Protein AF-A0A2E9SY72-F1 (afdb_monomer_lite)

pLDDT: mean 87.66, std 5.75, range [68.12, 96.25]

Structure (mmCIF, N/CA/C/O backbone):
data_AF-A0A2E9SY72-F1
#
_entry.id   AF-A0A2E9SY72-F1
#
loop_
_atom_site.group_PDB
_atom_site.id
_atom_site.type_symbol
_atom_site.label_atom_id
_atom_site.label_alt_id
_atom_site.label_comp_id
_atom_site.label_asym_id
_atom_site.label_entity_id
_atom_site.label_seq_id
_atom_site.pdbx_PDB_ins_code
_atom_site.Cartn_x
_atom_site.Cartn_y
_atom_site.Cartn_z
_atom_site.occupancy
_atom_site.B_iso_or_equiv
_atom_site.auth_seq_id
_atom_site.auth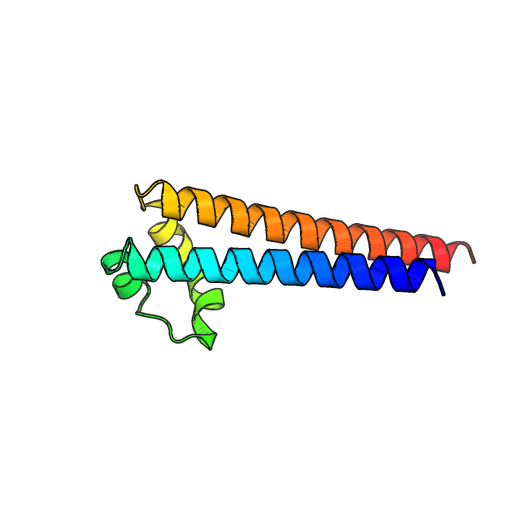_comp_id
_atom_site.auth_asym_id
_atom_site.auth_atom_id
_atom_site.pdbx_PDB_model_num
ATOM 1 N N . MET A 1 1 ? 25.255 0.702 -14.490 1.00 82.25 1 MET A N 1
ATOM 2 C CA . MET A 1 1 ? 25.401 0.559 -13.022 1.00 82.25 1 MET A CA 1
ATOM 3 C C . MET A 1 1 ? 24.774 1.714 -12.242 1.00 82.25 1 MET A C 1
ATOM 5 O O . MET A 1 1 ? 23.955 1.444 -11.377 1.00 82.25 1 MET A O 1
ATOM 9 N N . LEU A 1 2 ? 25.078 2.986 -12.537 1.00 92.56 2 LEU A N 1
ATOM 10 C CA . LEU A 1 2 ? 24.467 4.118 -11.814 1.00 92.56 2 LEU A CA 1
ATOM 11 C C . LEU A 1 2 ? 22.936 4.194 -11.991 1.00 92.56 2 LEU A C 1
ATOM 13 O O . LEU A 1 2 ? 22.205 4.269 -11.010 1.00 92.56 2 LEU A O 1
ATOM 17 N N . ILE A 1 3 ? 22.442 4.083 -13.230 1.00 88.38 3 ILE A N 1
ATOM 18 C CA . ILE A 1 3 ? 20.998 4.111 -13.537 1.00 88.38 3 ILE A CA 1
ATOM 19 C C . ILE A 1 3 ? 20.252 2.992 -12.798 1.00 88.38 3 ILE A C 1
ATOM 21 O O . ILE A 1 3 ? 19.230 3.238 -12.168 1.00 88.38 3 ILE A O 1
ATOM 25 N N . THR A 1 4 ? 20.789 1.771 -12.812 1.00 89.00 4 THR A N 1
ATOM 26 C CA . THR A 1 4 ? 20.203 0.626 -12.102 1.00 89.00 4 THR A CA 1
ATOM 27 C C . THR A 1 4 ? 20.159 0.845 -10.590 1.00 89.00 4 THR A C 1
ATOM 29 O O . THR A 1 4 ? 19.159 0.504 -9.969 1.00 89.00 4 THR A O 1
ATOM 32 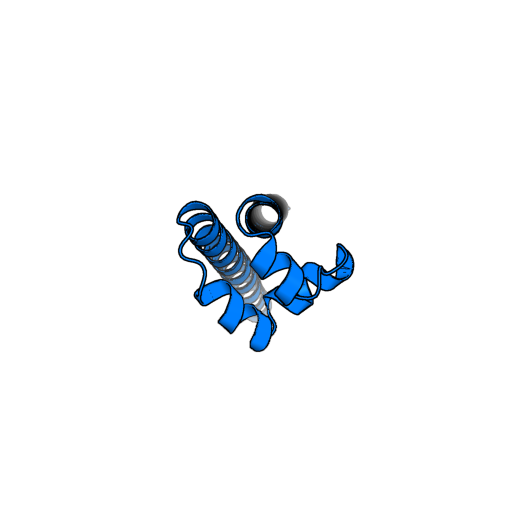N N . ILE A 1 5 ? 21.187 1.465 -9.998 1.00 94.31 5 ILE A N 1
ATOM 33 C CA . ILE A 1 5 ? 21.190 1.817 -8.568 1.00 94.31 5 ILE A CA 1
ATOM 34 C C . ILE A 1 5 ? 20.080 2.829 -8.264 1.00 94.31 5 ILE A C 1
ATOM 36 O O . ILE A 1 5 ? 19.321 2.630 -7.320 1.00 94.31 5 ILE A O 1
ATOM 40 N N . ILE A 1 6 ? 19.942 3.877 -9.084 1.00 94.88 6 ILE A N 1
ATOM 41 C CA . ILE A 1 6 ? 18.888 4.888 -8.918 1.00 94.88 6 ILE A CA 1
ATOM 42 C C . ILE A 1 6 ? 17.504 4.237 -9.001 1.00 94.88 6 ILE A C 1
ATOM 44 O O . ILE A 1 6 ? 16.656 4.503 -8.154 1.00 94.88 6 ILE A O 1
ATOM 48 N N . LEU A 1 7 ? 17.282 3.350 -9.975 1.00 93.00 7 LEU A N 1
ATOM 49 C CA . LEU A 1 7 ? 16.019 2.626 -10.100 1.00 93.00 7 LEU A CA 1
ATOM 50 C C . LEU A 1 7 ? 15.731 1.791 -8.843 1.00 93.00 7 LEU A C 1
ATOM 52 O O . LEU A 1 7 ? 14.670 1.936 -8.246 1.00 93.00 7 LEU A O 1
ATOM 56 N N . VAL A 1 8 ? 16.690 0.993 -8.371 1.00 94.44 8 VAL A N 1
ATOM 57 C CA . VAL A 1 8 ? 16.504 0.179 -7.158 1.00 94.44 8 VAL A CA 1
ATOM 58 C C . VAL A 1 8 ? 16.219 1.044 -5.923 1.00 94.44 8 VAL A C 1
ATOM 60 O O . VAL A 1 8 ? 15.347 0.698 -5.128 1.00 94.44 8 VAL A O 1
ATOM 63 N N . LEU A 1 9 ? 16.890 2.190 -5.772 1.00 95.94 9 LEU A N 1
ATOM 64 C CA . LEU A 1 9 ? 16.636 3.118 -4.666 1.00 95.94 9 LEU A CA 1
ATOM 65 C C . LEU A 1 9 ? 15.229 3.722 -4.729 1.00 95.94 9 LEU A C 1
ATOM 67 O O . LEU A 1 9 ? 14.525 3.736 -3.720 1.00 95.94 9 LEU A O 1
ATOM 71 N N . VAL A 1 10 ? 14.792 4.183 -5.905 1.00 94.81 10 VAL A N 1
ATOM 72 C CA . VAL A 1 10 ? 13.430 4.709 -6.094 1.00 94.81 10 VAL A CA 1
ATOM 73 C C . VAL A 1 10 ? 12.395 3.621 -5.812 1.00 94.81 10 VAL A C 1
ATOM 75 O O . VAL A 1 10 ? 11.417 3.875 -5.110 1.00 94.81 10 VAL A O 1
ATOM 78 N N . TRP A 1 11 ? 12.629 2.398 -6.288 1.00 95.38 11 TRP A N 1
ATOM 79 C CA . TRP A 1 11 ? 11.767 1.254 -6.005 1.00 95.38 11 TRP A CA 1
ATOM 80 C C . TRP A 1 11 ? 11.647 0.985 -4.500 1.00 95.38 11 TRP A C 1
ATOM 82 O O . TRP A 1 11 ? 10.535 0.864 -3.987 1.00 95.38 11 TRP A O 1
ATOM 92 N N . ALA A 1 12 ? 12.772 0.956 -3.779 1.00 94.81 12 ALA A N 1
ATOM 93 C CA . ALA A 1 12 ? 12.794 0.721 -2.337 1.00 94.81 12 ALA A CA 1
ATOM 94 C C . ALA A 1 12 ? 12.055 1.825 -1.562 1.00 94.81 12 ALA A C 1
ATOM 96 O O . ALA A 1 12 ? 11.284 1.533 -0.647 1.00 94.81 12 ALA A O 1
ATOM 97 N N . LEU A 1 13 ? 12.228 3.091 -1.958 1.00 94.56 13 LEU A N 1
ATOM 98 C CA . LEU A 1 13 ? 11.511 4.223 -1.364 1.00 94.56 13 LEU A CA 1
ATOM 99 C C . LEU A 1 13 ? 9.998 4.125 -1.589 1.00 94.56 13 LEU A C 1
ATOM 101 O O . LEU A 1 13 ? 9.222 4.332 -0.654 1.00 94.56 13 LEU A O 1
ATOM 105 N N . LEU A 1 14 ? 9.566 3.778 -2.805 1.00 91.81 14 LEU A N 1
ATOM 106 C CA . LEU A 1 14 ? 8.148 3.595 -3.120 1.00 91.81 14 LEU A CA 1
ATOM 107 C C . LEU A 1 14 ? 7.543 2.411 -2.361 1.00 91.81 14 LEU A C 1
ATOM 109 O O . LEU A 1 14 ? 6.426 2.521 -1.856 1.00 91.81 14 LEU A O 1
ATOM 113 N N . MET A 1 15 ? 8.284 1.308 -2.228 1.00 92.19 15 MET A N 1
ATOM 114 C CA . MET A 1 15 ? 7.866 0.150 -1.439 1.00 92.19 15 MET A CA 1
ATOM 115 C C . MET A 1 15 ? 7.682 0.521 0.038 1.00 92.19 15 MET A C 1
ATOM 117 O O . MET A 1 15 ? 6.648 0.210 0.627 1.00 92.19 15 MET A O 1
ATOM 121 N N . LEU A 1 16 ? 8.641 1.244 0.628 1.00 93.06 16 LEU A N 1
ATOM 122 C CA . LEU A 1 16 ? 8.560 1.706 2.015 1.00 93.06 16 LEU A CA 1
ATOM 123 C C . LEU A 1 16 ? 7.380 2.664 2.219 1.00 93.06 16 LEU A C 1
ATOM 125 O O . LEU A 1 16 ? 6.654 2.558 3.211 1.00 93.06 16 LEU A O 1
ATOM 129 N N . TYR A 1 17 ? 7.149 3.570 1.268 1.00 91.19 17 TYR A N 1
ATOM 130 C CA . TYR A 1 17 ? 6.001 4.473 1.290 1.00 91.19 17 TYR A CA 1
ATOM 131 C C . TYR A 1 17 ? 4.667 3.713 1.235 1.00 91.19 17 TYR A C 1
ATOM 133 O O . TYR A 1 17 ? 3.773 3.986 2.040 1.00 91.19 17 TYR A O 1
ATOM 141 N N . ALA A 1 18 ? 4.548 2.723 0.344 1.00 90.06 18 ALA A N 1
ATOM 142 C CA . ALA A 1 18 ? 3.363 1.876 0.229 1.00 90.06 18 ALA A CA 1
ATOM 143 C C . ALA A 1 18 ? 3.109 1.060 1.503 1.00 90.06 18 ALA A C 1
ATOM 145 O O . ALA A 1 18 ? 2.001 1.112 2.038 1.00 90.06 18 ALA A O 1
ATOM 146 N N . ALA A 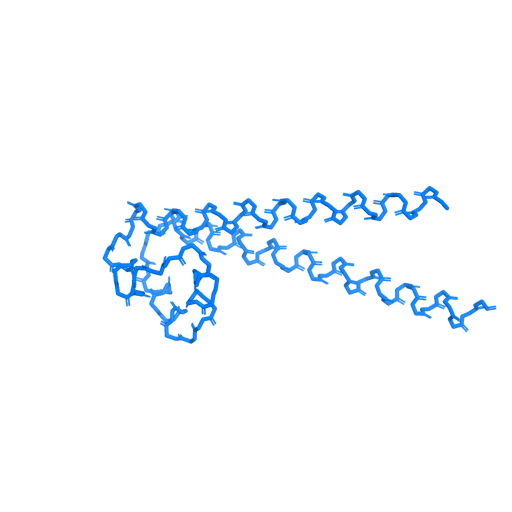1 19 ? 4.140 0.408 2.044 1.00 89.00 19 ALA A N 1
ATOM 147 C CA . ALA A 1 19 ? 4.048 -0.357 3.286 1.00 89.00 19 ALA A CA 1
ATOM 148 C C . ALA A 1 19 ? 3.649 0.528 4.480 1.00 89.00 19 ALA A C 1
ATOM 150 O O . ALA A 1 19 ? 2.806 0.150 5.294 1.00 89.00 19 ALA A O 1
ATOM 151 N N . SER A 1 20 ? 4.201 1.743 4.569 1.00 90.69 20 SER A N 1
ATOM 152 C CA . SER A 1 20 ? 3.833 2.708 5.610 1.00 90.69 20 SER A CA 1
ATOM 153 C C . SER A 1 20 ? 2.371 3.149 5.494 1.00 90.69 20 SER A C 1
ATOM 155 O O . SER A 1 20 ? 1.662 3.218 6.500 1.00 90.69 20 SER A O 1
ATOM 157 N N . ALA A 1 21 ? 1.900 3.440 4.277 1.00 90.50 21 ALA A N 1
ATOM 158 C CA . ALA A 1 21 ? 0.517 3.839 4.032 1.00 90.50 21 ALA A CA 1
ATOM 159 C C . ALA A 1 21 ? -0.470 2.702 4.336 1.00 90.50 21 ALA A C 1
ATOM 161 O O . ALA A 1 21 ? -1.510 2.941 4.948 1.00 90.50 21 ALA A O 1
ATOM 162 N N . GLU A 1 22 ? -0.119 1.472 3.962 1.00 89.38 22 GLU A N 1
ATOM 163 C CA . GLU A 1 22 ? -0.878 0.262 4.269 1.00 89.38 22 GLU A CA 1
ATOM 164 C C . GLU A 1 22 ? -0.992 0.029 5.781 1.00 89.38 22 GLU A C 1
ATOM 166 O O . GLU A 1 22 ? -2.096 -0.086 6.314 1.00 89.38 22 GLU A O 1
ATOM 171 N N . TYR A 1 23 ? 0.134 0.080 6.497 1.00 88.94 23 TYR A N 1
ATOM 172 C CA . TYR A 1 23 ? 0.152 -0.066 7.950 1.00 88.94 23 TYR A CA 1
ATOM 173 C C . TYR A 1 23 ? -0.699 1.000 8.653 1.00 88.94 23 TYR A C 1
ATOM 175 O O . TYR A 1 23 ? -1.520 0.679 9.515 1.00 88.94 23 TYR A O 1
ATOM 183 N N . LYS A 1 24 ? -0.546 2.275 8.266 1.00 89.31 24 LYS A N 1
ATOM 184 C CA . LYS A 1 24 ? -1.336 3.381 8.831 1.00 89.31 24 LYS A CA 1
ATOM 185 C C . LYS A 1 24 ? -2.825 3.210 8.563 1.00 89.31 24 LYS A C 1
ATOM 187 O O . LYS A 1 24 ? -3.629 3.498 9.445 1.00 89.31 24 LYS A O 1
ATOM 192 N N . TYR A 1 25 ? -3.195 2.732 7.377 1.00 89.56 25 TYR A N 1
ATOM 193 C CA . TYR A 1 25 ? -4.588 2.489 7.035 1.00 89.56 25 TYR A CA 1
ATOM 194 C C . TYR A 1 25 ? -5.201 1.397 7.912 1.00 89.56 25 TYR A C 1
ATOM 196 O O . TYR A 1 25 ? -6.187 1.662 8.604 1.00 89.56 25 TYR A O 1
ATOM 2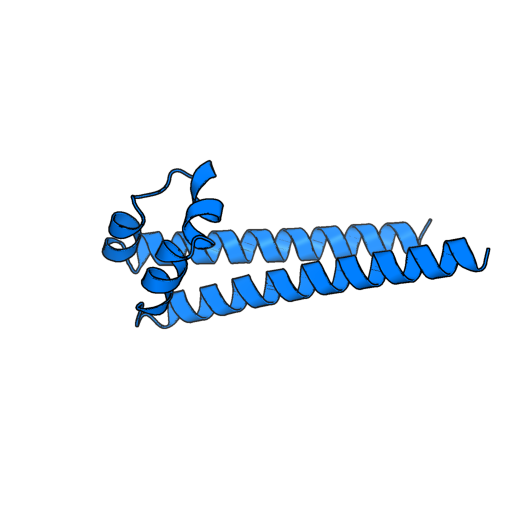04 N N . TYR A 1 26 ? -4.576 0.220 7.976 1.00 88.88 26 TYR A N 1
ATOM 205 C CA . TYR A 1 26 ? -5.068 -0.891 8.794 1.00 88.88 26 TYR A CA 1
ATOM 206 C C . TYR A 1 26 ? -5.150 -0.522 10.267 1.00 88.88 26 TYR A C 1
ATOM 208 O O . TYR A 1 26 ? -6.148 -0.816 10.925 1.00 88.88 26 TYR A O 1
ATOM 216 N N . GLN A 1 27 ? -4.135 0.179 10.770 1.00 88.31 27 GLN A N 1
ATOM 217 C CA . GLN A 1 27 ? -4.137 0.587 12.161 1.00 88.31 27 GLN A CA 1
ATOM 218 C C . GLN A 1 27 ? -5.210 1.635 12.446 1.00 88.31 27 GLN A C 1
ATOM 220 O O . GLN A 1 27 ? -5.867 1.540 13.476 1.00 88.31 27 GLN A O 1
ATOM 225 N N . SER A 1 28 ? -5.460 2.570 11.523 1.00 89.38 28 SER A N 1
ATOM 226 C CA . SER A 1 28 ? -6.540 3.544 11.692 1.00 89.38 28 SER A CA 1
ATOM 227 C C . SER A 1 28 ? -7.924 2.898 11.719 1.00 89.38 28 SER A C 1
ATOM 229 O O . SER A 1 28 ? -8.727 3.277 12.562 1.00 89.38 28 SER A O 1
ATOM 231 N N . VAL A 1 29 ? -8.185 1.878 10.890 1.00 87.62 29 VAL A N 1
ATOM 232 C CA . VAL A 1 29 ? -9.442 1.111 10.962 1.00 87.62 29 VAL A CA 1
ATOM 233 C C . VAL A 1 29 ? -9.545 0.395 12.305 1.00 87.62 29 VAL A C 1
ATOM 235 O O . VAL A 1 29 ? -10.564 0.486 12.975 1.00 87.62 29 VAL A O 1
ATOM 238 N N . LYS A 1 30 ? -8.469 -0.260 12.752 1.00 87.81 30 LYS A N 1
ATOM 239 C CA . LYS A 1 30 ? -8.466 -0.988 14.025 1.00 87.81 30 LYS A CA 1
ATOM 240 C C . LYS A 1 30 ? -8.722 -0.086 15.239 1.00 87.81 30 LYS A C 1
ATOM 242 O O . LYS A 1 30 ? -9.375 -0.529 16.178 1.00 87.81 30 LYS A O 1
ATOM 247 N N . THR A 1 31 ? -8.174 1.131 15.261 1.00 88.50 31 THR A N 1
ATOM 248 C CA . THR A 1 31 ? -8.261 2.022 16.431 1.00 88.50 31 THR A CA 1
ATOM 249 C C . THR A 1 31 ? -9.469 2.947 16.407 1.00 88.50 31 THR A C 1
ATOM 251 O O . THR A 1 31 ? -10.017 3.232 17.464 1.00 88.50 31 THR A O 1
ATOM 254 N N . LEU A 1 32 ? -9.843 3.459 15.233 1.00 88.19 32 LEU A N 1
ATOM 255 C CA . LEU A 1 32 ? -10.898 4.468 15.103 1.00 88.19 32 LEU A CA 1
ATOM 256 C C . LEU A 1 32 ? -12.260 3.856 14.773 1.00 88.19 32 LEU A C 1
ATOM 258 O O . LEU A 1 32 ? -13.274 4.484 15.041 1.00 88.19 32 LEU A O 1
ATOM 262 N N . GLU A 1 33 ? -12.274 2.653 14.199 1.00 86.44 33 GLU A N 1
ATOM 263 C CA . GLU A 1 33 ? -13.478 1.961 13.732 1.00 86.44 33 GLU A CA 1
ATOM 264 C C . GLU A 1 33 ? -13.460 0.481 14.182 1.00 86.44 33 GLU A C 1
ATOM 266 O O . GLU A 1 33 ? -13.448 -0.444 13.358 1.00 86.44 33 GLU A O 1
ATOM 271 N N . PRO A 1 34 ? -13.410 0.213 15.504 1.00 85.25 34 PRO A N 1
ATOM 272 C CA . PRO A 1 34 ? -13.258 -1.142 16.034 1.00 85.25 34 PRO A CA 1
ATOM 273 C C . PRO A 1 34 ? -14.430 -2.064 15.664 1.00 85.25 34 PRO A C 1
ATOM 275 O O . PRO A 1 34 ? -14.232 -3.270 15.514 1.00 85.25 34 PRO A O 1
ATOM 278 N N . GLU A 1 35 ? -15.629 -1.513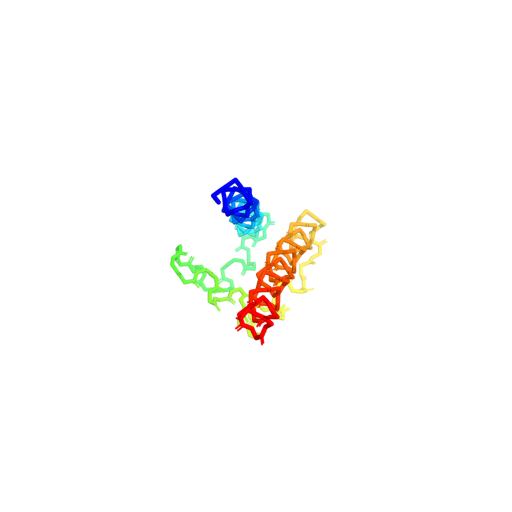 15.466 1.00 86.12 35 GLU A N 1
ATOM 279 C CA . GLU A 1 35 ? -16.811 -2.261 15.025 1.00 86.12 35 GLU A CA 1
ATOM 280 C C . GLU A 1 35 ? -16.649 -2.778 13.590 1.00 86.12 35 GLU A C 1
ATOM 282 O O . GLU A 1 35 ? -16.835 -3.971 13.336 1.00 86.12 35 GLU A O 1
ATOM 287 N N . LEU A 1 36 ? -16.200 -1.923 12.662 1.00 84.94 36 LEU A N 1
ATOM 288 C CA . LEU A 1 36 ? -15.845 -2.337 11.300 1.00 84.94 36 LEU A CA 1
ATOM 289 C C . LEU A 1 36 ? -14.718 -3.372 11.322 1.00 84.94 36 LEU A C 1
ATOM 291 O O . LEU A 1 36 ? -14.782 -4.375 10.613 1.00 84.94 36 LEU A O 1
ATOM 295 N N . TRP A 1 37 ? -13.706 -3.180 12.171 1.00 85.62 37 TRP A N 1
ATOM 296 C CA . TRP A 1 37 ? -12.619 -4.147 12.325 1.00 85.62 37 TRP A CA 1
ATOM 297 C C . TRP A 1 37 ? -13.112 -5.530 12.788 1.00 85.62 37 TRP A C 1
ATOM 299 O O . TRP A 1 37 ? -12.639 -6.558 12.291 1.00 85.62 37 TRP A O 1
ATOM 309 N N . GLN A 1 38 ? -14.088 -5.583 13.699 1.00 84.81 38 GLN A N 1
ATOM 310 C CA . GLN A 1 38 ? -14.719 -6.837 14.120 1.00 84.81 38 GLN A CA 1
ATOM 311 C C . GLN A 1 38 ? -15.575 -7.462 13.014 1.00 84.81 38 GLN A C 1
ATOM 313 O O . GLN A 1 38 ? -15.479 -8.667 12.787 1.00 84.81 38 GLN A O 1
ATOM 318 N N . GLN A 1 39 ? -16.355 -6.666 12.280 1.00 83.50 39 GLN A N 1
ATOM 319 C CA . GLN A 1 39 ? -17.177 -7.144 11.162 1.00 83.50 39 GLN A CA 1
ATOM 320 C C . GLN A 1 39 ? -16.340 -7.675 9.981 1.00 83.50 39 GLN A C 1
ATOM 322 O O . GLN A 1 39 ? -16.765 -8.590 9.270 1.00 83.50 39 GLN A O 1
ATOM 327 N N . LEU A 1 40 ? -15.116 -7.165 9.808 1.00 81.50 40 LEU A N 1
ATOM 328 C CA . LEU A 1 40 ? -14.099 -7.719 8.904 1.00 81.50 40 LEU A CA 1
ATOM 329 C C . LEU A 1 40 ? -13.529 -9.068 9.397 1.00 81.50 40 LEU A C 1
ATOM 331 O O . LEU A 1 40 ? -12.720 -9.688 8.707 1.00 81.50 40 LEU A O 1
ATOM 335 N N . GLY A 1 41 ? -13.953 -9.547 10.569 1.00 80.75 41 GLY A N 1
ATOM 336 C CA . GLY A 1 41 ? -13.531 -10.810 11.171 1.00 80.75 41 GLY A CA 1
ATOM 337 C C . GLY A 1 41 ? -12.253 -10.703 11.999 1.00 80.75 41 GLY A C 1
ATOM 338 O O . GLY A 1 41 ? -11.576 -11.714 12.177 1.00 80.75 41 GLY A O 1
ATOM 339 N N . ALA A 1 42 ? -11.897 -9.494 12.460 1.00 79.38 42 ALA A N 1
ATOM 340 C CA . ALA A 1 42 ? -10.676 -9.203 13.216 1.00 79.38 42 ALA A CA 1
ATOM 341 C C . ALA A 1 42 ? -9.433 -9.911 12.629 1.00 79.38 42 ALA A C 1
ATOM 343 O O . ALA A 1 42 ? -8.787 -10.720 13.311 1.00 79.38 42 ALA A O 1
ATOM 344 N N . PRO A 1 43 ? -9.111 -9.666 11.344 1.00 78.56 43 PRO A N 1
ATOM 345 C CA . PRO A 1 43 ? -8.096 -10.435 10.643 1.00 78.56 43 PRO A CA 1
ATOM 346 C C . PRO A 1 43 ? -6.740 -10.343 11.352 1.00 78.56 43 PRO A C 1
ATOM 348 O O . PRO A 1 43 ? -6.251 -9.263 11.684 1.00 78.56 43 PRO A O 1
ATOM 351 N N . ARG A 1 44 ? -6.102 -11.499 11.572 1.00 74.94 44 ARG A N 1
ATOM 352 C CA . ARG A 1 44 ? -4.709 -11.551 12.044 1.00 74.94 44 ARG A CA 1
ATOM 353 C C . ARG A 1 44 ? -3.781 -10.996 10.969 1.00 74.94 44 ARG A C 1
ATOM 355 O O . ARG A 1 44 ? -4.050 -11.202 9.791 1.00 74.94 44 ARG A O 1
ATOM 362 N N . PHE A 1 45 ? -2.674 -10.380 11.393 1.00 68.12 45 PHE A N 1
ATOM 363 C CA . PHE A 1 45 ? -1.690 -9.636 10.583 1.00 68.12 45 PHE A CA 1
ATOM 364 C C . PHE A 1 45 ? -1.497 -10.131 9.136 1.00 68.12 45 PHE A C 1
ATOM 366 O O . PHE A 1 45 ? -1.562 -9.337 8.207 1.00 68.12 45 PHE A O 1
ATOM 373 N N . LEU A 1 46 ? -1.332 -11.439 8.925 1.00 73.94 46 LEU A N 1
ATOM 374 C CA . LEU A 1 46 ? -1.098 -12.024 7.596 1.00 73.94 46 LEU A CA 1
ATOM 375 C C . LEU A 1 46 ? -2.324 -12.010 6.664 1.00 73.94 46 LEU A C 1
ATOM 377 O O . LEU A 1 46 ? -2.174 -11.975 5.449 1.00 73.94 46 LEU A O 1
ATOM 381 N N . LYS A 1 47 ? -3.542 -12.056 7.213 1.00 79.44 47 LYS A N 1
ATOM 382 C CA . LYS A 1 47 ? -4.801 -12.081 6.448 1.00 79.44 47 LYS A CA 1
ATOM 383 C C . LYS A 1 47 ? -5.392 -10.693 6.212 1.00 79.44 47 LYS A C 1
ATOM 385 O O . LYS A 1 47 ? -6.331 -10.575 5.430 1.00 79.44 47 LYS A O 1
ATOM 390 N N . VAL A 1 48 ? -4.861 -9.661 6.870 1.00 81.06 48 VAL A N 1
ATOM 391 C CA . VAL A 1 48 ? -5.352 -8.279 6.765 1.00 81.06 48 VAL A CA 1
ATOM 392 C C . VAL A 1 48 ? -5.413 -7.800 5.311 1.00 81.06 48 VAL A C 1
ATOM 394 O O . VAL A 1 48 ? -6.516 -7.463 4.882 1.00 81.06 48 VAL A O 1
ATOM 397 N N . PRO A 1 49 ? -4.332 -7.860 4.506 1.00 80.81 49 PRO A N 1
ATOM 398 C CA . PRO A 1 49 ? -4.398 -7.391 3.123 1.00 80.81 49 PRO A CA 1
ATOM 399 C C . PRO A 1 49 ? -5.470 -8.116 2.311 1.00 80.81 49 PRO A C 1
ATOM 401 O O . PRO A 1 49 ? -6.238 -7.477 1.599 1.00 80.81 49 PRO A O 1
ATOM 404 N N . MET A 1 50 ? -5.605 -9.434 2.488 1.00 82.25 50 MET A N 1
ATOM 405 C CA . MET A 1 50 ? -6.580 -10.243 1.753 1.00 82.25 50 MET A CA 1
ATOM 406 C C . MET A 1 50 ? -8.035 -9.880 2.080 1.00 82.25 50 MET A C 1
ATOM 408 O O . MET A 1 50 ? -8.888 -9.869 1.194 1.00 82.25 50 MET A O 1
ATOM 412 N N . VAL A 1 51 ? -8.326 -9.559 3.342 1.00 82.88 51 VAL A N 1
ATOM 413 C CA . VAL A 1 51 ? -9.666 -9.130 3.765 1.00 82.88 51 VAL A CA 1
ATOM 414 C C . VAL A 1 51 ? -9.974 -7.722 3.258 1.00 82.88 51 VAL A C 1
ATOM 416 O O . VAL A 1 51 ? -11.084 -7.479 2.784 1.00 82.88 51 VAL A O 1
ATOM 419 N N . PHE A 1 52 ? -8.991 -6.825 3.280 1.00 81.94 52 PHE A N 1
ATOM 420 C CA . PHE A 1 52 ? -9.145 -5.430 2.865 1.00 81.94 52 PHE A CA 1
ATOM 421 C C . PHE A 1 52 ? -9.326 -5.252 1.351 1.00 81.94 52 PHE A C 1
ATOM 423 O O . PHE A 1 52 ? -10.018 -4.330 0.927 1.00 81.94 52 PHE A O 1
ATOM 430 N N . VAL A 1 53 ? -8.783 -6.159 0.532 1.00 80.75 53 VAL A N 1
ATOM 431 C CA . VAL A 1 53 ? -9.025 -6.183 -0.927 1.00 80.75 53 VAL A CA 1
ATOM 432 C C . VAL A 1 53 ? -10.235 -7.027 -1.336 1.00 80.75 53 VAL A C 1
ATOM 434 O O . VAL A 1 53 ? -10.624 -7.032 -2.504 1.00 80.75 53 VAL A O 1
ATOM 437 N N . SER A 1 54 ? -10.851 -7.759 -0.403 1.00 84.31 54 SER A N 1
ATOM 438 C CA . SER A 1 54 ? -12.039 -8.560 -0.702 1.00 84.31 54 SER A CA 1
ATOM 439 C C . SER A 1 54 ? -13.240 -7.664 -1.023 1.00 84.31 54 SER A C 1
ATOM 441 O O . SER A 1 54 ? -13.398 -6.593 -0.440 1.00 84.31 54 SER A O 1
ATOM 443 N N . LYS A 1 55 ? -14.143 -8.119 -1.905 1.00 80.19 55 LYS A N 1
ATOM 444 C CA . LYS A 1 55 ? -15.367 -7.366 -2.248 1.00 80.19 55 LYS A CA 1
ATOM 445 C C . LYS A 1 55 ? -16.181 -6.994 -1.003 1.00 80.19 55 LYS A C 1
ATOM 447 O O . LYS A 1 55 ? -16.609 -5.855 -0.875 1.00 80.19 55 LYS A O 1
ATOM 452 N N . LYS A 1 56 ? -16.337 -7.944 -0.071 1.00 80.56 56 LYS A N 1
ATOM 453 C CA . LYS A 1 56 ? -17.050 -7.739 1.198 1.00 80.56 56 LYS A CA 1
ATOM 454 C C . LYS A 1 56 ? -16.355 -6.691 2.070 1.00 80.56 56 LYS A C 1
ATOM 456 O O . LYS A 1 56 ? -17.026 -5.818 2.607 1.00 80.56 56 LYS A O 1
ATOM 461 N N . GLY A 1 57 ? -15.026 -6.761 2.176 1.00 80.69 57 GLY A N 1
ATOM 462 C CA . GLY A 1 57 ? -14.236 -5.798 2.939 1.00 80.69 57 GLY A CA 1
ATOM 463 C C . GLY A 1 57 ? -14.305 -4.391 2.356 1.00 80.69 57 GLY A C 1
ATOM 464 O O . GLY A 1 57 ? -14.532 -3.447 3.097 1.00 80.69 57 GLY A O 1
ATOM 465 N N . LEU A 1 58 ? -14.220 -4.251 1.032 1.00 82.00 58 LEU A N 1
ATOM 466 C CA . LEU A 1 58 ? -14.374 -2.972 0.333 1.00 82.00 58 LEU A CA 1
ATOM 467 C C . LEU A 1 58 ? -15.741 -2.324 0.571 1.00 82.00 58 LEU A C 1
ATOM 469 O O . LEU A 1 58 ? -15.799 -1.129 0.842 1.00 82.00 58 LEU A O 1
ATOM 473 N N . THR A 1 59 ? -16.834 -3.089 0.496 1.00 82.88 59 THR A N 1
ATOM 474 C CA . THR A 1 59 ? -18.176 -2.563 0.794 1.00 82.88 59 THR A CA 1
ATOM 475 C C . THR A 1 59 ? -18.261 -2.039 2.226 1.00 82.88 59 THR A C 1
ATOM 477 O O . THR A 1 59 ? -18.786 -0.952 2.439 1.00 82.88 59 THR A O 1
ATOM 480 N N . LEU A 1 60 ? -17.688 -2.773 3.182 1.00 81.75 60 LEU A N 1
ATOM 481 C CA . LEU A 1 60 ? -17.656 -2.389 4.592 1.00 81.75 60 LEU A CA 1
ATOM 482 C C . LEU A 1 60 ? -16.761 -1.166 4.857 1.00 81.75 60 LEU A C 1
ATOM 484 O O . LEU A 1 60 ? -17.095 -0.275 5.623 1.00 81.75 60 LEU A O 1
ATOM 488 N N . LEU A 1 61 ? -15.602 -1.099 4.209 1.00 80.69 61 LEU A N 1
ATOM 489 C CA . LEU A 1 61 ? -14.653 0.002 4.374 1.00 80.69 61 LEU A CA 1
ATOM 490 C C . LEU A 1 61 ? -15.150 1.292 3.709 1.00 80.69 61 LEU A C 1
ATOM 492 O O . LEU A 1 61 ? -14.769 2.378 4.134 1.00 80.69 61 LEU A O 1
ATOM 496 N N . ASN A 1 62 ? -16.011 1.186 2.695 1.00 80.88 62 ASN A N 1
ATOM 497 C CA . ASN A 1 62 ? -16.647 2.334 2.050 1.00 80.88 62 ASN A CA 1
ATOM 498 C C . ASN A 1 62 ? -17.798 2.934 2.869 1.00 80.88 62 ASN A C 1
ATOM 500 O O . ASN A 1 62 ? -18.190 4.061 2.583 1.00 80.88 62 ASN A O 1
ATOM 504 N N . SER A 1 63 ? -18.330 2.219 3.866 1.00 82.25 63 SER A N 1
ATOM 505 C CA . SER A 1 63 ? -19.367 2.745 4.762 1.00 82.25 63 SER A CA 1
ATOM 506 C C . SER A 1 63 ? -18.806 3.504 5.969 1.00 82.25 63 SER A C 1
ATOM 508 O O . SER A 1 63 ? -19.582 3.951 6.804 1.00 82.25 63 SER A O 1
ATOM 510 N N . THR A 1 64 ? -17.481 3.651 6.093 1.00 82.69 64 THR A N 1
ATOM 511 C CA . THR A 1 64 ? -16.881 4.449 7.175 1.00 82.69 64 THR A CA 1
ATOM 512 C C . THR A 1 64 ? -17.108 5.942 6.929 1.00 82.69 64 THR A C 1
ATOM 514 O O . THR A 1 64 ? -16.799 6.467 5.854 1.00 82.69 64 THR A O 1
ATOM 517 N N . GLU A 1 65 ? -17.616 6.648 7.938 1.00 80.56 65 GLU A N 1
ATOM 518 C CA . GLU A 1 65 ? -17.749 8.111 7.901 1.00 80.56 65 GLU A CA 1
ATOM 519 C C . GLU A 1 65 ? -16.503 8.815 8.459 1.00 80.56 65 GLU A C 1
ATOM 521 O O . GLU A 1 65 ? -16.323 10.019 8.267 1.00 80.56 65 GLU A O 1
ATOM 526 N N . ASN A 1 66 ? -15.589 8.070 9.092 1.00 87.69 66 ASN A N 1
ATOM 527 C CA . ASN A 1 66 ? -14.406 8.640 9.715 1.00 87.69 66 ASN A CA 1
ATOM 528 C C . ASN A 1 66 ? -13.420 9.205 8.677 1.00 87.69 66 ASN A C 1
ATOM 530 O O . ASN A 1 66 ? -12.776 8.481 7.905 1.00 87.69 66 ASN A O 1
ATOM 534 N N . GLU A 1 67 ? -13.243 10.526 8.702 1.00 87.12 67 GLU A N 1
ATOM 535 C CA . GLU A 1 67 ? -12.385 11.244 7.759 1.00 87.12 67 GLU A CA 1
ATOM 536 C C . GLU A 1 67 ? -10.923 10.785 7.798 1.00 87.12 67 GLU A C 1
ATOM 538 O O . GLU A 1 67 ? -10.265 10.736 6.755 1.00 87.12 67 GLU A O 1
ATOM 543 N N . THR A 1 68 ? -10.416 10.391 8.971 1.00 87.50 68 THR A N 1
ATOM 544 C CA . THR A 1 68 ? -9.028 9.929 9.130 1.00 87.50 68 THR A CA 1
ATOM 545 C C . THR A 1 68 ? -8.817 8.587 8.437 1.00 87.50 68 THR A C 1
ATOM 547 O O . THR A 1 68 ? -7.834 8.402 7.713 1.00 87.50 68 THR A O 1
ATOM 550 N N . VAL A 1 69 ? -9.766 7.662 8.604 1.00 87.25 69 VAL A N 1
ATOM 551 C CA . VAL A 1 69 ? -9.741 6.353 7.938 1.00 87.25 69 VAL A CA 1
ATOM 552 C C . VAL A 1 69 ? -9.839 6.535 6.425 1.00 87.25 69 VAL A C 1
ATOM 554 O O . VAL A 1 69 ? -9.047 5.953 5.680 1.00 87.25 69 VAL A O 1
ATOM 557 N N . ARG A 1 70 ? -10.732 7.417 5.958 1.00 87.38 70 ARG A N 1
ATOM 558 C CA . ARG A 1 70 ? -10.905 7.723 4.530 1.00 87.38 70 ARG A CA 1
ATOM 559 C C . ARG A 1 70 ? -9.663 8.376 3.916 1.00 87.38 70 ARG A C 1
ATOM 561 O O . ARG A 1 70 ? -9.254 8.023 2.807 1.00 87.38 70 ARG A O 1
ATOM 568 N N . ALA A 1 71 ? -9.019 9.295 4.635 1.00 89.50 71 ALA A N 1
ATOM 569 C CA . ALA A 1 71 ? -7.771 9.920 4.205 1.00 89.50 71 ALA A CA 1
ATOM 570 C C . ALA A 1 71 ? -6.630 8.896 4.095 1.00 89.50 71 ALA A C 1
ATOM 572 O O . ALA A 1 71 ? -5.882 8.907 3.112 1.00 89.50 71 ALA A O 1
ATOM 573 N N . ASN A 1 72 ? -6.515 7.979 5.059 1.00 90.06 72 ASN A N 1
ATOM 574 C CA . ASN A 1 72 ? -5.519 6.910 5.016 1.00 90.06 72 ASN A CA 1
ATOM 575 C C . ASN A 1 72 ? -5.803 5.895 3.899 1.00 90.06 72 ASN A C 1
ATOM 577 O O . ASN A 1 72 ? -4.869 5.500 3.201 1.00 90.06 72 ASN A O 1
ATOM 581 N N . ALA A 1 73 ? -7.072 5.555 3.648 1.00 88.31 73 ALA A N 1
ATOM 582 C CA . ALA A 1 73 ? -7.478 4.715 2.519 1.00 88.31 73 ALA A CA 1
ATOM 583 C C . ALA A 1 73 ? -7.052 5.333 1.176 1.00 88.31 73 ALA A C 1
ATOM 585 O O . ALA A 1 73 ? -6.488 4.659 0.310 1.00 88.31 73 ALA A O 1
ATOM 586 N N . LYS A 1 74 ? -7.257 6.648 1.015 1.00 88.38 74 LYS A N 1
ATOM 587 C CA . LYS A 1 74 ? -6.832 7.387 -0.182 1.00 88.38 74 LYS A CA 1
ATOM 588 C C . LYS A 1 74 ? -5.312 7.360 -0.354 1.00 88.38 74 LYS A C 1
ATOM 590 O O . LYS A 1 74 ? -4.842 7.095 -1.459 1.00 88.38 74 LYS A O 1
ATOM 595 N N . LYS A 1 75 ? -4.548 7.583 0.724 1.00 89.69 75 LYS A N 1
ATOM 596 C CA . LYS A 1 75 ? -3.074 7.503 0.704 1.00 89.69 75 LYS A CA 1
ATOM 597 C C . LYS A 1 75 ? -2.583 6.104 0.338 1.00 89.69 75 LYS A C 1
ATOM 599 O O . LYS A 1 75 ? -1.689 5.988 -0.491 1.00 89.69 75 LYS A O 1
ATOM 604 N N . HIS A 1 76 ? -3.191 5.058 0.895 1.00 90.00 76 HIS A N 1
ATOM 605 C CA . HIS A 1 76 ? -2.875 3.672 0.550 1.00 90.00 76 HIS A CA 1
ATOM 606 C C . HIS A 1 76 ? -3.100 3.398 -0.946 1.00 90.00 76 HIS A C 1
ATOM 608 O O . HIS A 1 76 ? -2.196 2.922 -1.633 1.00 90.00 76 HIS A O 1
ATOM 614 N N . ARG A 1 77 ? -4.257 3.800 -1.492 1.00 87.56 77 ARG A N 1
ATOM 615 C CA . ARG A 1 77 ? -4.550 3.649 -2.926 1.00 87.56 77 ARG A CA 1
ATOM 616 C C . ARG A 1 77 ? -3.576 4.437 -3.803 1.00 87.56 77 ARG A C 1
ATOM 618 O O . ARG A 1 77 ? -3.110 3.917 -4.812 1.00 87.56 77 ARG A O 1
ATOM 625 N N . GLN A 1 78 ? -3.254 5.672 -3.422 1.00 90.31 78 GLN A N 1
ATOM 626 C CA . GLN A 1 78 ? -2.295 6.505 -4.148 1.00 90.31 78 GLN A CA 1
ATOM 627 C C . GLN A 1 78 ? -0.895 5.882 -4.152 1.00 90.31 78 GLN A C 1
ATOM 629 O O . GLN A 1 78 ? -0.257 5.838 -5.201 1.00 90.31 78 GLN A O 1
ATOM 634 N N . ALA A 1 79 ? -0.435 5.366 -3.011 1.00 90.75 79 ALA A N 1
ATOM 635 C CA . ALA A 1 79 ? 0.853 4.691 -2.908 1.00 90.75 79 ALA A CA 1
ATOM 636 C C . ALA A 1 79 ? 0.913 3.442 -3.800 1.00 90.75 79 ALA A C 1
ATOM 638 O O . ALA A 1 79 ? 1.899 3.243 -4.508 1.00 90.75 79 ALA A O 1
ATOM 639 N N . GLY A 1 80 ? -0.169 2.655 -3.836 1.00 88.88 80 GLY A N 1
ATOM 640 C CA . GLY A 1 80 ? -0.290 1.508 -4.736 1.00 88.88 80 GLY A CA 1
ATOM 641 C C . GLY A 1 80 ? -0.213 1.904 -6.212 1.00 88.88 80 GLY A C 1
ATOM 642 O O . GLY A 1 80 ? 0.549 1.303 -6.966 1.00 88.88 80 GLY A O 1
ATOM 643 N N . VAL A 1 81 ? -0.942 2.951 -6.621 1.00 91.44 81 VAL A N 1
ATOM 644 C CA . VAL A 1 81 ? -0.904 3.463 -8.004 1.00 91.44 81 VAL A CA 1
ATOM 645 C C . VAL A 1 81 ? 0.497 3.946 -8.381 1.00 91.44 81 VAL A C 1
ATOM 647 O O . VAL A 1 81 ? 0.977 3.575 -9.446 1.00 91.44 81 VAL A O 1
ATOM 650 N N . LEU A 1 82 ? 1.167 4.713 -7.512 1.00 91.44 82 LEU A N 1
ATOM 651 C CA . LEU A 1 82 ? 2.530 5.203 -7.751 1.00 91.44 82 LEU A CA 1
ATOM 652 C C . LEU A 1 82 ? 3.538 4.059 -7.910 1.00 91.44 82 LEU A C 1
ATOM 654 O O . LEU A 1 82 ? 4.375 4.084 -8.814 1.00 91.44 8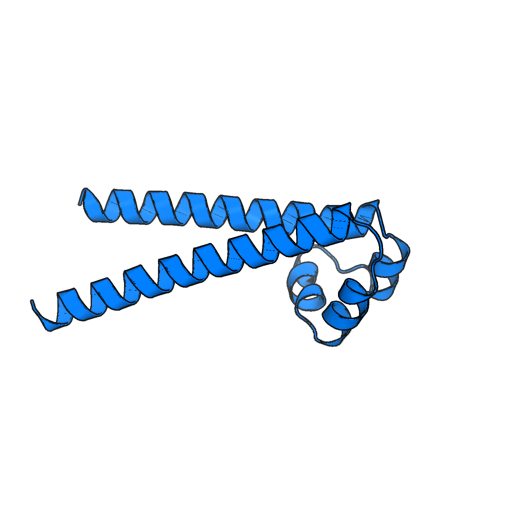2 LEU A O 1
ATOM 658 N N . PHE A 1 83 ? 3.450 3.043 -7.049 1.00 91.00 83 PHE A N 1
ATOM 659 C CA . PHE A 1 83 ? 4.315 1.870 -7.127 1.00 91.00 83 PHE A CA 1
ATOM 660 C C . PHE A 1 83 ? 4.076 1.081 -8.423 1.00 91.00 83 PHE A C 1
ATOM 662 O O . PHE A 1 83 ? 5.023 0.785 -9.149 1.00 91.00 83 PHE A O 1
ATOM 669 N N . LEU A 1 84 ? 2.813 0.801 -8.761 1.00 92.75 84 LEU A N 1
ATOM 670 C CA . LEU A 1 84 ? 2.441 0.095 -9.992 1.00 92.75 84 LEU A CA 1
ATOM 671 C C . LEU A 1 84 ? 2.853 0.866 -11.251 1.00 92.75 84 LEU A C 1
ATOM 673 O O . LEU A 1 84 ? 3.401 0.266 -12.174 1.00 92.75 84 LEU A O 1
ATOM 677 N N . SER A 1 85 ? 2.638 2.186 -11.289 1.00 93.56 85 SER A N 1
ATOM 678 C CA . SER A 1 85 ? 3.044 3.015 -12.428 1.00 93.56 85 SER A CA 1
ATOM 679 C C . SER A 1 85 ? 4.557 3.017 -12.607 1.00 93.56 85 SER A C 1
ATOM 681 O O . SER A 1 85 ? 5.043 2.914 -13.730 1.00 93.56 85 SER A O 1
ATOM 683 N N . TYR A 1 86 ? 5.306 3.085 -11.502 1.00 95.00 86 TYR A N 1
ATOM 684 C CA . TYR A 1 86 ? 6.760 3.005 -11.529 1.00 95.00 86 TYR A CA 1
ATOM 685 C C . TYR A 1 86 ? 7.238 1.658 -12.094 1.00 95.00 86 TYR A C 1
ATOM 687 O O . TYR A 1 86 ? 8.030 1.635 -13.034 1.00 95.00 86 TYR A O 1
ATOM 695 N N . VAL A 1 87 ? 6.714 0.539 -11.579 1.00 93.69 87 VAL A N 1
ATOM 696 C CA . VAL A 1 87 ? 7.064 -0.809 -12.059 1.00 93.69 87 VAL A CA 1
ATOM 697 C C . VAL A 1 87 ? 6.725 -0.971 -13.544 1.00 93.69 87 VAL A C 1
ATOM 699 O O . VAL A 1 87 ? 7.546 -1.479 -14.307 1.00 93.69 87 VAL A O 1
ATOM 702 N N . GLY A 1 88 ? 5.555 -0.486 -13.972 1.00 96.25 88 GLY A N 1
ATOM 703 C CA . GLY A 1 88 ? 5.143 -0.501 -15.375 1.00 96.25 88 GLY A CA 1
ATOM 704 C C . GLY A 1 88 ? 6.092 0.285 -16.283 1.00 96.25 88 GLY A C 1
ATOM 705 O O . GLY A 1 88 ? 6.508 -0.229 -17.319 1.00 96.25 88 GLY A O 1
ATOM 706 N N . LEU A 1 89 ? 6.500 1.494 -15.881 1.00 95.12 89 LEU A N 1
ATOM 707 C CA . LEU A 1 89 ? 7.456 2.310 -16.640 1.00 95.12 89 LEU A CA 1
ATOM 708 C C . LEU A 1 89 ? 8.829 1.645 -16.757 1.00 95.12 89 LEU A C 1
ATOM 710 O O . LEU A 1 89 ? 9.407 1.631 -17.846 1.00 95.12 89 LEU A O 1
ATOM 714 N N . VAL A 1 90 ? 9.345 1.073 -15.665 1.00 94.38 90 VAL A N 1
ATOM 715 C CA . VAL A 1 90 ? 10.627 0.353 -15.677 1.00 94.38 90 VAL A CA 1
ATOM 716 C C . VAL A 1 90 ? 10.565 -0.850 -16.618 1.00 94.38 90 VAL A C 1
ATOM 718 O O . VAL A 1 90 ? 11.472 -1.026 -17.429 1.00 94.38 90 VAL A O 1
ATOM 721 N N . LEU A 1 91 ? 9.484 -1.635 -16.570 1.00 94.75 91 LEU A N 1
ATOM 722 C CA . LEU A 1 91 ? 9.279 -2.785 -17.455 1.00 94.75 91 LEU A CA 1
ATOM 723 C C . LEU A 1 91 ? 9.217 -2.381 -18.929 1.00 94.75 91 LEU A C 1
ATOM 725 O O . LEU A 1 91 ? 9.938 -2.950 -19.744 1.00 94.75 91 LEU A O 1
ATOM 729 N N . VAL A 1 92 ? 8.393 -1.387 -19.275 1.00 96.06 92 VAL A N 1
ATOM 730 C CA . VAL A 1 92 ? 8.276 -0.897 -20.658 1.00 96.06 92 VAL A CA 1
ATOM 731 C C . VAL A 1 92 ? 9.625 -0.388 -21.161 1.00 96.06 92 VAL A C 1
ATOM 733 O O . VAL A 1 92 ? 10.039 -0.740 -22.264 1.00 96.06 92 VAL A O 1
ATOM 736 N N . SER A 1 93 ? 10.343 0.381 -20.339 1.00 92.25 93 SER A N 1
ATOM 737 C CA . SER A 1 93 ? 11.661 0.914 -20.702 1.00 92.25 93 SER A CA 1
ATOM 738 C C . SER A 1 93 ? 12.682 -0.202 -20.923 1.00 92.25 93 SER A C 1
ATOM 740 O O . SER A 1 93 ? 13.437 -0.155 -21.891 1.00 92.25 93 SER A O 1
ATOM 742 N N . ALA A 1 94 ? 12.677 -1.229 -20.068 1.00 90.50 94 ALA A N 1
ATOM 743 C CA . ALA A 1 94 ? 13.541 -2.394 -20.220 1.00 90.50 94 ALA A CA 1
ATOM 744 C C . ALA A 1 94 ? 13.224 -3.168 -21.508 1.00 90.50 94 ALA A C 1
ATOM 746 O O . ALA A 1 94 ? 14.138 -3.491 -22.259 1.00 90.50 94 ALA A O 1
ATOM 747 N N . ILE A 1 95 ? 11.943 -3.415 -21.803 1.00 94.38 95 ILE A N 1
ATOM 748 C CA . ILE A 1 95 ? 11.517 -4.095 -23.037 1.00 94.38 95 ILE A CA 1
ATOM 749 C C . ILE A 1 95 ? 11.983 -3.319 -24.272 1.00 94.38 95 ILE A C 1
ATOM 751 O O . ILE A 1 95 ? 12.534 -3.914 -25.192 1.00 94.38 95 ILE A O 1
ATOM 755 N N . VAL A 1 96 ? 11.785 -1.997 -24.297 1.00 94.38 96 VAL A N 1
ATOM 756 C CA . VAL A 1 96 ? 12.228 -1.149 -25.414 1.00 94.38 96 VAL A CA 1
ATOM 757 C C . VAL A 1 96 ? 13.746 -1.199 -25.567 1.00 94.38 96 VAL A C 1
ATOM 759 O O . VAL A 1 96 ? 14.228 -1.380 -26.681 1.00 94.38 96 VAL A O 1
ATOM 762 N N . PHE A 1 97 ? 14.492 -1.099 -24.465 1.00 91.31 97 PHE A N 1
ATOM 763 C CA . PHE A 1 97 ? 15.951 -1.197 -24.477 1.00 91.31 97 PHE A CA 1
ATOM 764 C C . PHE A 1 97 ? 16.428 -2.534 -25.056 1.00 91.31 97 PHE A C 1
ATOM 766 O O . PHE A 1 97 ? 17.202 -2.535 -26.003 1.00 91.31 97 PHE A O 1
ATOM 773 N N . PHE A 1 98 ? 15.918 -3.662 -24.552 1.00 92.25 98 PHE A N 1
ATOM 774 C CA . PHE A 1 98 ? 16.303 -4.995 -25.035 1.00 92.25 98 PHE A CA 1
ATOM 775 C C . PHE A 1 98 ? 15.815 -5.310 -26.452 1.00 92.25 98 PHE A C 1
ATOM 777 O O . PHE A 1 98 ? 16.345 -6.216 -27.079 1.00 92.25 98 PHE A O 1
ATOM 784 N N . LYS A 1 99 ? 14.797 -4.605 -26.956 1.00 92.44 99 LYS A N 1
ATOM 785 C CA . LYS A 1 99 ? 14.328 -4.752 -28.340 1.00 92.44 99 LYS A CA 1
ATOM 786 C C . LYS A 1 99 ? 15.179 -3.956 -29.339 1.00 92.44 99 LYS A C 1
ATOM 788 O O . LYS A 1 99 ? 15.198 -4.302 -30.515 1.00 92.44 99 LYS A O 1
ATOM 793 N N . LEU A 1 100 ? 15.785 -2.853 -28.898 1.00 87.56 100 LEU A N 1
ATOM 794 C CA . LEU A 1 100 ? 16.577 -1.947 -29.740 1.00 87.56 100 LEU A CA 1
ATOM 795 C C . LEU A 1 100 ? 18.091 -2.189 -29.647 1.00 87.56 100 LEU A C 1
ATOM 797 O O . LEU A 1 100 ? 18.820 -1.680 -30.497 1.00 87.56 100 LEU A O 1
ATOM 801 N N . ALA A 1 101 ? 18.544 -2.903 -28.616 1.00 71.62 101 ALA A N 1
ATOM 802 C CA . ALA A 1 101 ? 19.913 -3.388 -28.454 1.00 71.62 101 ALA A CA 1
ATOM 803 C C . ALA A 1 101 ? 20.122 -4.709 -29.203 1.00 71.62 101 ALA A C 1
ATOM 805 O O . ALA A 1 101 ? 21.238 -4.892 -29.735 1.00 71.62 101 ALA A O 1
#

Radius of gyration: 17.28 Å; chains: 1; bounding box: 45×23×46 Å

Foldseek 3Di:
DVVVVVLVVVLVVLVVQLVVLLVQLLVCCVPVPVVLCVVLVVDDPVCVVVSCPDPVNVVSLVPDPDPSNVVSVVSNVVSVVVNVVSVVVVVVVVVVVVVVD

Secondary structure (DSSP, 8-state):
-HHHHHHHHHHHHHHHHHHHHHHHHHHHHHHH-HHHHHHTT---TTTHHHHHTSHHHHHHHTT---HHHHHHHHHHHHHHHHHHHHHHHHHHHHHHHHHH-

Sequence (101 aa):
MLITIILVLVWALLMLYAASAEYKYYQSVKTLEPELWQQLGAPRFLKVPMVFVSKKGLTLLNSTENETVRANAKKHRQAGVLFLSYVGLVLVSAIVFFKLA